Protein AF-A0A7V2SRV1-F1 (afdb_monomer_lite)

Radius of gyration: 12.23 Å; chains: 1; bounding box: 27×25×31 Å

pLDDT: mean 87.58, std 7.62, range [57.34, 96.0]

Secondary structure (DSSP, 8-state):
--EEEEEEEESSS---HHHHGGG--TT-EEEEEEEE--HHHHHHHHHHTTTSEEEEEEEE-TT------HHHHHHHHHHEEEEEEE-

Sequence (87 aa):
MKIQTLHVYNCDENIDVNNYLPFVSFDDLVLIICDEITKTRYKLLQKLLAKHKTLFLIRTNHNNLTSISYSDWVKLLAKSKKTMTWK

Structure (mmCIF, N/CA/C/O backbone):
data_AF-A0A7V2SRV1-F1
#
_entry.id   AF-A0A7V2SRV1-F1
#
loop_
_atom_site.group_PDB
_atom_site.id
_atom_site.type_symbol
_atom_site.label_atom_id
_atom_site.label_alt_id
_atom_site.label_comp_id
_atom_site.label_asym_id
_atom_site.label_entity_id
_atom_site.label_seq_id
_atom_site.pdbx_PDB_ins_code
_atom_site.Cartn_x
_atom_site.Cartn_y
_atom_site.Cartn_z
_atom_site.occupancy
_atom_site.B_iso_or_equiv
_atom_site.auth_seq_id
_atom_site.auth_comp_id
_atom_site.auth_asym_id
_atom_site.auth_atom_id
_atom_site.pdbx_PDB_model_num
ATOM 1 N N . MET A 1 1 ? -0.694 0.808 17.548 1.00 57.34 1 MET A N 1
ATOM 2 C CA . MET A 1 1 ? -1.403 1.764 16.671 1.00 57.34 1 MET A CA 1
ATOM 3 C C . MET A 1 1 ? -2.669 1.085 16.165 1.00 57.34 1 MET A C 1
ATOM 5 O O . MET A 1 1 ? -2.553 -0.004 15.618 1.00 57.34 1 MET A O 1
ATOM 9 N N . LYS A 1 2 ? -3.853 1.647 16.432 1.00 73.56 2 LYS A N 1
ATOM 10 C CA . LYS A 1 2 ? -5.138 1.085 15.988 1.00 73.56 2 LYS A CA 1
ATOM 11 C C . LYS A 1 2 ? -5.491 1.730 14.650 1.00 73.56 2 LYS A C 1
ATOM 13 O O . LYS A 1 2 ? -5.606 2.948 14.599 1.00 73.56 2 LYS A O 1
ATOM 18 N N . ILE A 1 3 ? -5.586 0.938 13.587 1.00 82.38 3 ILE A N 1
ATOM 19 C CA . ILE A 1 3 ? -5.941 1.432 12.252 1.00 82.38 3 ILE A CA 1
ATOM 20 C C . ILE A 1 3 ? -7.468 1.440 12.174 1.00 82.38 3 ILE A C 1
ATOM 22 O O . ILE A 1 3 ? -8.096 0.400 12.393 1.00 82.38 3 ILE A O 1
ATOM 26 N N . GLN A 1 4 ? -8.076 2.599 11.909 1.00 88.00 4 GLN A N 1
ATOM 27 C CA . GLN A 1 4 ? -9.532 2.669 11.749 1.00 88.00 4 GLN A CA 1
ATOM 28 C C . GLN A 1 4 ? -9.940 1.996 10.441 1.00 88.00 4 GLN A C 1
ATOM 30 O O . GLN A 1 4 ? -10.699 1.028 10.461 1.00 88.00 4 GLN A O 1
ATOM 35 N N . THR A 1 5 ? -9.361 2.442 9.328 1.00 92.56 5 THR A N 1
ATOM 36 C CA . THR A 1 5 ? -9.593 1.860 8.004 1.00 92.56 5 THR A CA 1
ATOM 37 C C . THR A 1 5 ? -8.275 1.512 7.342 1.00 92.56 5 THR A C 1
ATOM 39 O O . THR A 1 5 ? -7.375 2.349 7.273 1.00 92.56 5 THR A O 1
ATOM 42 N N . LEU A 1 6 ? -8.174 0.289 6.828 1.00 93.38 6 LEU A N 1
ATOM 43 C CA . LEU A 1 6 ? -7.174 -0.054 5.825 1.00 93.38 6 LEU A CA 1
ATOM 44 C C . LEU A 1 6 ? -7.794 0.105 4.442 1.00 93.38 6 LEU A C 1
ATOM 46 O O . LEU A 1 6 ? -8.699 -0.638 4.068 1.00 93.38 6 LEU A O 1
ATOM 50 N N . HIS A 1 7 ? -7.288 1.069 3.699 1.00 92.62 7 HIS A N 1
ATOM 51 C CA . HIS A 1 7 ? -7.652 1.364 2.326 1.00 92.62 7 HIS A CA 1
ATOM 52 C C . HIS A 1 7 ? -6.696 0.627 1.400 1.00 92.62 7 HIS A C 1
ATOM 54 O O . HIS A 1 7 ? -5.507 0.923 1.384 1.00 92.62 7 HIS A O 1
ATOM 60 N N . VAL A 1 8 ? -7.187 -0.366 0.670 1.00 91.06 8 VAL A N 1
ATOM 61 C CA . VAL A 1 8 ? -6.391 -1.174 -0.253 1.00 91.06 8 VAL A CA 1
ATOM 62 C C . VAL A 1 8 ? -6.655 -0.688 -1.669 1.00 91.06 8 VAL A C 1
ATOM 64 O O . VAL A 1 8 ? -7.787 -0.758 -2.142 1.00 91.06 8 VAL A O 1
ATOM 67 N N . TYR A 1 9 ? -5.608 -0.202 -2.325 1.00 88.56 9 TYR A N 1
ATOM 68 C CA . TYR A 1 9 ? -5.648 0.350 -3.671 1.00 88.56 9 TYR A CA 1
ATOM 69 C C . TYR A 1 9 ? -4.826 -0.524 -4.617 1.00 88.56 9 TYR A C 1
ATOM 71 O O . TYR A 1 9 ? -3.642 -0.758 -4.363 1.00 88.56 9 TYR A O 1
ATOM 79 N N . ASN A 1 10 ? -5.441 -0.995 -5.701 1.00 87.12 10 ASN A N 1
ATOM 80 C CA . ASN A 1 10 ? -4.735 -1.721 -6.750 1.00 87.12 10 ASN A CA 1
ATOM 81 C C . ASN A 1 10 ? -4.124 -0.732 -7.750 1.00 87.12 10 ASN A C 1
ATOM 83 O O . ASN A 1 10 ? -4.830 0.033 -8.398 1.00 87.12 10 ASN A O 1
ATOM 87 N N . CYS A 1 11 ? -2.800 -0.724 -7.864 1.00 82.56 11 CYS A N 1
ATOM 88 C CA . CYS A 1 11 ? -2.082 0.252 -8.675 1.00 82.56 11 CYS A CA 1
ATOM 89 C C . CYS A 1 11 ? -2.011 -0.105 -10.160 1.00 82.56 11 CYS A C 1
ATOM 91 O O . CYS A 1 11 ? -1.706 0.780 -10.970 1.00 82.56 11 CYS A O 1
ATOM 93 N N . ASP A 1 12 ? -2.296 -1.367 -10.486 1.00 77.50 12 ASP A N 1
ATOM 94 C CA . ASP A 1 12 ? -2.380 -1.879 -11.852 1.00 77.50 12 ASP A CA 1
ATOM 95 C C . ASP A 1 12 ? -3.698 -1.460 -12.520 1.00 77.50 12 ASP A C 1
ATOM 97 O O . ASP A 1 12 ? -3.799 -1.371 -13.744 1.00 77.50 12 ASP A O 1
ATOM 101 N N . GLU A 1 13 ? -4.697 -1.110 -11.711 1.00 70.44 13 GLU A N 1
ATOM 102 C CA . GLU A 1 13 ? -5.931 -0.505 -12.179 1.00 70.44 13 GLU A CA 1
ATOM 103 C C . GLU A 1 13 ? -5.713 1.016 -12.343 1.00 70.44 13 GLU A C 1
ATOM 105 O O . GLU A 1 13 ? -5.211 1.713 -11.454 1.00 70.44 13 GLU A O 1
ATOM 110 N N . ASN A 1 14 ? -6.028 1.549 -13.531 1.00 65.62 14 ASN A N 1
ATOM 111 C CA . ASN A 1 14 ? -5.854 2.968 -13.890 1.00 65.62 14 ASN A CA 1
ATOM 112 C C . ASN A 1 14 ? -6.937 3.862 -13.260 1.00 65.62 14 ASN A C 1
ATOM 114 O O . ASN A 1 14 ? -7.583 4.660 -13.939 1.00 65.62 14 ASN A O 1
ATOM 118 N N . ILE A 1 15 ? -7.149 3.718 -11.959 1.00 65.94 15 ILE A N 1
ATOM 119 C CA . ILE A 1 15 ? -8.060 4.566 -11.199 1.00 65.94 15 ILE A CA 1
ATOM 120 C C . ILE A 1 15 ? -7.333 5.863 -10.851 1.00 65.94 15 ILE A C 1
ATOM 122 O O . ILE A 1 15 ? -6.140 5.883 -10.542 1.00 65.94 15 ILE A O 1
ATOM 126 N N . ASP A 1 16 ? -8.047 6.982 -10.905 1.00 75.19 16 ASP A N 1
ATOM 127 C CA . ASP A 1 16 ? -7.490 8.249 -10.452 1.00 75.19 16 ASP A CA 1
ATOM 128 C C . ASP A 1 16 ? -7.504 8.298 -8.920 1.00 75.19 16 ASP A C 1
ATOM 130 O O . ASP A 1 16 ? -8.535 8.549 -8.290 1.00 75.19 16 ASP A O 1
ATOM 134 N N . VAL A 1 17 ? -6.336 8.074 -8.315 1.00 77.31 17 VAL A N 1
ATOM 135 C CA . VAL A 1 17 ? -6.137 8.163 -6.863 1.00 77.31 17 VAL A CA 1
ATOM 136 C C . VAL A 1 17 ? -6.623 9.503 -6.290 1.00 77.31 17 VAL A C 1
ATOM 138 O O . VAL A 1 17 ? -7.066 9.550 -5.144 1.00 77.31 17 VAL A O 1
ATOM 141 N N . ASN A 1 18 ? -6.618 10.587 -7.077 1.00 81.00 18 ASN A N 1
ATOM 142 C CA . ASN A 1 18 ? -7.073 11.903 -6.622 1.00 81.00 18 ASN A CA 1
ATOM 143 C C . ASN A 1 18 ? -8.577 11.952 -6.347 1.00 81.00 18 ASN A C 1
ATOM 145 O O . ASN A 1 18 ? -8.999 12.689 -5.460 1.00 81.00 18 ASN A O 1
ATOM 149 N N . ASN A 1 19 ? -9.378 11.149 -7.051 1.00 82.50 19 ASN A N 1
ATOM 150 C CA . ASN A 1 19 ? -10.818 11.069 -6.803 1.00 82.50 19 ASN A CA 1
ATOM 151 C C . ASN A 1 19 ? -11.129 10.329 -5.502 1.00 82.50 19 ASN A C 1
ATOM 153 O O . ASN A 1 19 ? -12.159 10.565 -4.876 1.00 82.50 19 ASN A O 1
ATOM 157 N N . TYR A 1 20 ? -1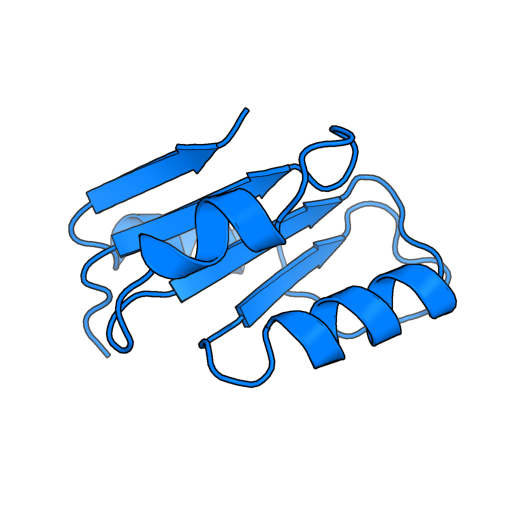0.232 9.438 -5.091 1.00 79.81 20 TYR A N 1
ATOM 158 C CA . TYR A 1 20 ? -10.409 8.609 -3.913 1.00 79.81 20 TYR A CA 1
ATOM 159 C C . TYR A 1 20 ? -9.880 9.259 -2.626 1.00 79.81 20 TYR A C 1
ATOM 161 O O . TYR A 1 20 ? -10.476 9.120 -1.557 1.00 79.81 20 TYR A O 1
ATOM 169 N N . LEU A 1 21 ? -8.786 10.014 -2.722 1.00 82.06 21 LEU A N 1
ATOM 170 C CA . LEU A 1 21 ? -8.130 10.640 -1.573 1.00 82.06 21 LEU A CA 1
ATOM 171 C C . LEU A 1 21 ? -9.037 11.441 -0.622 1.00 82.06 21 LEU A C 1
ATOM 173 O O . LEU A 1 21 ? -8.819 11.346 0.588 1.00 82.06 21 LEU A O 1
ATOM 177 N N . PRO A 1 22 ? -10.069 12.173 -1.091 1.00 86.44 22 PRO A N 1
ATOM 178 C CA . PRO A 1 22 ? -10.996 12.883 -0.209 1.00 86.44 22 PRO A CA 1
ATOM 179 C C . PRO A 1 22 ? -11.737 11.990 0.799 1.00 86.44 22 PRO A C 1
ATOM 181 O O . PRO A 1 22 ? -12.207 12.487 1.819 1.00 86.44 22 PRO A O 1
ATOM 184 N N . PHE A 1 23 ? -11.840 10.682 0.540 1.00 85.00 23 PHE A N 1
ATOM 185 C CA . PHE A 1 23 ? -12.514 9.721 1.419 1.00 85.00 23 PHE A CA 1
ATOM 186 C C . PHE A 1 23 ? -11.577 9.065 2.444 1.00 85.00 23 PHE A C 1
ATOM 188 O O . PHE A 1 23 ? -12.033 8.289 3.287 1.00 85.00 23 PHE A O 1
ATOM 195 N N . VAL A 1 24 ? -10.273 9.352 2.382 1.00 88.31 24 VAL A N 1
ATOM 196 C CA . VAL A 1 24 ? -9.261 8.783 3.276 1.00 88.31 24 VAL A CA 1
ATOM 197 C C . VAL A 1 24 ? -9.040 9.724 4.458 1.00 88.31 24 VAL A C 1
ATOM 199 O O . VAL A 1 24 ? -8.491 10.816 4.307 1.00 88.31 24 VAL A O 1
ATOM 202 N N . SER A 1 25 ? -9.429 9.290 5.658 1.00 88.25 25 SER A N 1
ATOM 203 C CA . SER A 1 25 ? -9.185 10.056 6.883 1.00 88.25 25 SER A CA 1
ATOM 204 C C . SER A 1 25 ? -7.708 10.003 7.298 1.00 88.25 25 SER A C 1
ATOM 206 O O . SER A 1 25 ? -6.971 9.085 6.938 1.00 88.25 25 SER A O 1
ATOM 208 N N . PHE A 1 26 ? -7.260 10.961 8.111 1.00 84.69 26 PHE A N 1
ATOM 209 C CA . PHE A 1 26 ? -5.884 11.011 8.630 1.00 84.69 26 PHE A CA 1
ATOM 210 C C . PHE A 1 26 ? -5.507 9.814 9.521 1.00 84.69 26 PHE A C 1
ATOM 212 O O . PHE A 1 26 ? -4.331 9.451 9.616 1.00 84.69 26 PHE A O 1
ATOM 219 N N . ASP A 1 27 ? -6.497 9.196 10.166 1.00 87.44 27 ASP A N 1
ATOM 220 C CA . ASP A 1 27 ? -6.312 8.006 11.007 1.00 87.44 27 ASP A CA 1
ATOM 221 C C . ASP A 1 27 ? -6.355 6.690 10.220 1.00 87.44 27 ASP A C 1
ATOM 223 O O . ASP A 1 27 ? -6.146 5.609 10.787 1.00 87.44 27 ASP A O 1
ATOM 227 N N . ASP A 1 28 ? -6.619 6.774 8.919 1.00 91.12 28 ASP A N 1
ATOM 228 C CA . ASP A 1 28 ? -6.631 5.625 8.036 1.00 91.12 28 ASP A CA 1
ATOM 229 C C . ASP A 1 28 ? -5.230 5.328 7.481 1.00 91.12 28 ASP A C 1
ATOM 231 O O . ASP A 1 28 ? -4.311 6.152 7.513 1.00 91.12 28 ASP A O 1
ATOM 235 N N . LEU A 1 29 ? -5.064 4.107 6.978 1.00 92.75 29 LEU A N 1
ATOM 236 C CA . LEU A 1 29 ? -3.846 3.650 6.324 1.00 92.75 29 LEU A CA 1
ATOM 237 C C . LEU A 1 29 ? -4.155 3.277 4.877 1.00 92.75 29 LEU A C 1
ATOM 239 O O . LEU A 1 29 ? -5.072 2.499 4.633 1.00 92.75 29 LEU A O 1
ATOM 243 N N . VAL A 1 30 ? -3.363 3.786 3.939 1.00 92.69 30 VAL A N 1
ATOM 244 C CA . VAL A 1 30 ? -3.427 3.428 2.520 1.00 92.69 30 VAL A CA 1
ATOM 245 C C . VAL A 1 30 ? -2.377 2.362 2.228 1.00 92.69 30 VAL A C 1
ATOM 247 O O . VAL A 1 30 ? -1.196 2.536 2.526 1.00 92.69 30 VAL A O 1
ATOM 250 N N . LEU A 1 31 ? -2.800 1.251 1.643 1.00 93.56 31 LEU A N 1
ATOM 251 C CA . LEU A 1 31 ? -1.946 0.194 1.132 1.00 93.56 31 LEU A CA 1
ATOM 252 C C . LEU A 1 31 ? -2.105 0.124 -0.382 1.00 93.56 31 LEU A C 1
ATOM 254 O O . LEU A 1 31 ? -3.160 -0.258 -0.881 1.00 93.56 31 LEU A O 1
ATOM 258 N N . ILE A 1 32 ? -1.040 0.458 -1.100 1.00 92.25 32 ILE A N 1
ATOM 259 C CA . ILE A 1 32 ? -0.966 0.312 -2.550 1.00 92.25 32 ILE A CA 1
ATOM 260 C C . ILE A 1 32 ? -0.399 -1.065 -2.867 1.00 92.25 32 ILE A C 1
ATOM 262 O O . ILE A 1 32 ? 0.711 -1.380 -2.443 1.00 92.25 32 ILE A O 1
ATOM 266 N N . ILE A 1 33 ? -1.137 -1.861 -3.629 1.00 92.19 33 ILE A N 1
ATOM 267 C CA . ILE A 1 33 ? -0.699 -3.162 -4.130 1.00 92.19 33 ILE A CA 1
ATOM 268 C C . ILE A 1 33 ? -0.375 -3.018 -5.615 1.00 92.19 33 ILE A C 1
ATOM 270 O O . ILE A 1 33 ? -1.187 -2.489 -6.367 1.00 92.19 33 ILE A O 1
ATOM 274 N N . CYS A 1 34 ? 0.808 -3.474 -6.011 1.00 91.44 34 CYS A N 1
ATOM 275 C CA . CYS A 1 34 ? 1.278 -3.488 -7.392 1.00 91.44 34 CYS A CA 1
ATOM 276 C C . CYS A 1 34 ? 1.916 -4.838 -7.707 1.00 91.44 34 CYS A C 1
ATOM 278 O O . CYS A 1 34 ? 2.723 -5.333 -6.906 1.00 91.44 34 CYS A O 1
ATOM 280 N N . ASP A 1 35 ? 1.658 -5.383 -8.891 1.00 91.31 35 ASP A N 1
ATOM 281 C CA . ASP A 1 35 ? 2.483 -6.470 -9.411 1.00 91.31 35 ASP A CA 1
ATOM 282 C C . ASP A 1 35 ? 3.885 -5.955 -9.762 1.00 91.31 35 ASP A C 1
ATOM 284 O O . ASP A 1 35 ? 4.878 -6.476 -9.251 1.00 91.31 35 ASP A O 1
ATOM 288 N N . GLU A 1 36 ? 3.976 -4.861 -10.517 1.00 91.00 36 GLU A N 1
ATOM 289 C CA . GLU A 1 36 ? 5.223 -4.153 -10.813 1.00 91.00 36 GLU A CA 1
ATOM 290 C C . GLU A 1 36 ? 4.988 -2.637 -10.781 1.00 91.00 36 GLU A C 1
ATOM 292 O O . GLU A 1 36 ? 3.903 -2.144 -11.077 1.00 91.00 36 GLU A O 1
ATOM 297 N N . ILE A 1 37 ? 6.007 -1.856 -10.417 1.00 90.81 37 ILE A N 1
ATOM 298 C CA . ILE A 1 37 ? 5.916 -0.399 -10.499 1.00 90.81 37 ILE A CA 1
ATOM 299 C C . ILE A 1 37 ? 7.251 0.231 -10.887 1.00 90.81 37 ILE A C 1
ATOM 301 O O . ILE A 1 37 ? 8.320 -0.087 -10.359 1.00 90.81 37 ILE A O 1
ATOM 305 N N . THR A 1 38 ? 7.183 1.195 -11.804 1.00 91.19 38 THR A N 1
ATOM 306 C CA . THR A 1 38 ? 8.349 1.994 -12.178 1.00 91.19 38 THR A CA 1
ATOM 307 C C . THR A 1 38 ? 8.711 2.976 -11.066 1.00 91.19 38 THR A C 1
ATOM 309 O O . THR A 1 38 ? 7.851 3.514 -10.363 1.00 91.19 38 THR A O 1
ATOM 312 N N . LYS A 1 39 ? 10.001 3.306 -10.946 1.00 91.94 39 LYS A N 1
ATOM 313 C CA . LYS A 1 39 ? 10.485 4.306 -9.978 1.00 91.94 39 LYS A CA 1
ATOM 314 C C . LYS A 1 39 ? 9.785 5.665 -10.129 1.00 91.94 39 LYS A C 1
ATOM 316 O O . LYS A 1 39 ? 9.548 6.346 -9.133 1.00 91.94 39 LYS A O 1
ATOM 321 N N . THR A 1 40 ? 9.441 6.057 -11.357 1.00 91.06 40 THR A N 1
ATOM 322 C CA . THR A 1 40 ? 8.726 7.309 -11.649 1.00 91.06 40 THR A CA 1
ATOM 323 C C . THR A 1 40 ? 7.308 7.288 -11.085 1.00 91.06 40 THR A C 1
ATOM 325 O O . THR A 1 40 ? 6.943 8.202 -10.345 1.00 91.06 40 THR A O 1
ATOM 328 N N . ARG A 1 41 ? 6.524 6.234 -11.364 1.00 88.38 41 ARG A N 1
ATOM 329 C CA . ARG A 1 41 ? 5.149 6.103 -10.848 1.00 88.38 41 ARG A CA 1
ATOM 330 C C . ARG A 1 41 ? 5.135 5.958 -9.327 1.00 88.38 41 ARG A C 1
ATOM 332 O O . ARG A 1 41 ? 4.319 6.591 -8.668 1.00 88.38 41 ARG A O 1
ATOM 339 N N . TYR A 1 42 ? 6.099 5.234 -8.761 1.00 91.69 42 TYR A N 1
ATOM 340 C CA . TYR A 1 42 ? 6.279 5.127 -7.312 1.00 91.69 42 TYR A CA 1
ATOM 341 C C . TYR A 1 42 ? 6.489 6.499 -6.649 1.00 91.69 42 TYR A C 1
ATOM 343 O O . TYR A 1 42 ? 5.773 6.854 -5.715 1.00 91.69 42 TYR A O 1
ATOM 351 N N . LYS A 1 43 ? 7.416 7.315 -7.172 1.00 92.06 43 LYS A N 1
ATOM 352 C CA . LYS A 1 43 ? 7.660 8.677 -6.663 1.00 92.06 43 LYS A CA 1
ATOM 353 C C . LYS A 1 43 ? 6.440 9.586 -6.810 1.00 92.06 43 LYS A C 1
ATOM 355 O O . LYS A 1 43 ? 6.178 10.397 -5.925 1.00 92.06 43 LYS A O 1
ATOM 360 N N . LEU A 1 44 ? 5.702 9.460 -7.915 1.00 90.06 44 LEU A N 1
ATOM 361 C CA . LEU A 1 44 ? 4.464 10.205 -8.126 1.00 90.06 44 LEU A CA 1
ATOM 362 C C . LEU A 1 44 ? 3.430 9.863 -7.045 1.00 90.06 44 LEU A C 1
ATOM 364 O O . LEU A 1 44 ? 2.924 10.771 -6.391 1.00 90.06 44 LEU A O 1
ATOM 368 N N . LEU A 1 45 ? 3.174 8.573 -6.805 1.00 89.06 45 LEU A N 1
ATOM 369 C CA . LEU A 1 45 ? 2.227 8.120 -5.782 1.00 89.06 45 LEU A CA 1
ATOM 370 C C . LEU A 1 45 ? 2.657 8.544 -4.375 1.00 89.06 45 LEU A C 1
ATOM 372 O O . LEU A 1 45 ? 1.831 9.044 -3.619 1.00 89.06 45 LEU A O 1
ATOM 376 N N . GLN A 1 46 ? 3.947 8.437 -4.039 1.00 90.75 46 GLN A N 1
ATOM 377 C CA . GLN A 1 46 ? 4.467 8.948 -2.765 1.00 90.75 46 GLN A CA 1
ATOM 378 C C . GLN A 1 46 ? 4.193 10.445 -2.582 1.00 90.75 46 GLN A C 1
ATOM 380 O O . GLN A 1 46 ? 3.839 10.873 -1.488 1.00 90.75 46 GLN A O 1
ATOM 385 N N . LYS A 1 47 ? 4.344 11.245 -3.646 1.00 90.25 47 LYS A N 1
ATOM 386 C CA . LYS A 1 47 ? 4.079 12.686 -3.598 1.00 90.25 47 LYS A CA 1
ATOM 387 C C . LYS A 1 47 ? 2.588 12.983 -3.428 1.00 90.25 47 LYS A C 1
ATOM 389 O O . LYS A 1 47 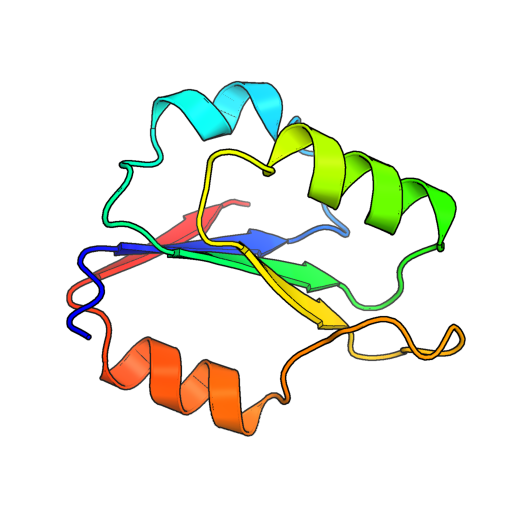? 2.239 13.830 -2.611 1.00 90.25 47 LYS A O 1
ATOM 394 N N . LEU A 1 48 ? 1.725 12.295 -4.175 1.00 86.69 48 LEU A N 1
ATOM 395 C CA . LEU A 1 48 ? 0.268 12.465 -4.092 1.00 86.69 48 LEU A CA 1
ATOM 396 C C . LEU A 1 48 ? -0.270 12.073 -2.711 1.00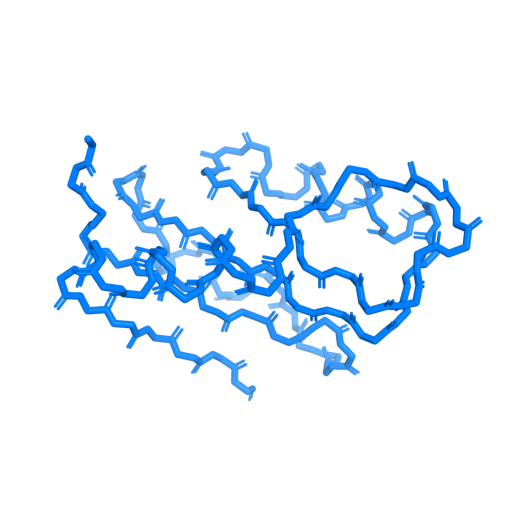 86.69 48 LEU A C 1
ATOM 398 O O . LEU A 1 48 ? -1.137 12.744 -2.160 1.00 86.69 48 LEU A O 1
ATOM 402 N N . LEU A 1 49 ? 0.303 11.026 -2.121 1.00 86.75 49 LEU A N 1
ATOM 403 C CA . LEU A 1 49 ? -0.135 10.453 -0.854 1.00 86.75 49 LEU A CA 1
ATOM 404 C C . LEU A 1 49 ? 0.682 10.928 0.349 1.00 86.75 49 LEU A C 1
ATOM 406 O O . LEU A 1 49 ? 0.530 10.384 1.437 1.00 86.75 49 LEU A O 1
ATOM 410 N N . ALA A 1 50 ? 1.516 11.959 0.194 1.00 85.75 50 ALA A N 1
ATOM 411 C CA . ALA A 1 50 ? 2.425 12.425 1.245 1.00 85.75 50 ALA A CA 1
ATOM 412 C C . ALA A 1 50 ? 1.707 12.851 2.542 1.00 85.75 50 ALA A C 1
ATOM 414 O O . ALA A 1 50 ? 2.303 12.832 3.616 1.00 85.75 50 ALA A O 1
ATOM 415 N N . LYS A 1 51 ? 0.426 13.234 2.447 1.00 86.50 51 LYS A N 1
ATOM 416 C CA . LYS A 1 51 ? -0.417 13.619 3.591 1.00 86.50 51 LYS A CA 1
ATOM 417 C C . LYS A 1 51 ? -1.053 12.429 4.319 1.00 86.50 51 LYS A C 1
ATOM 419 O O . LYS A 1 51 ? -1.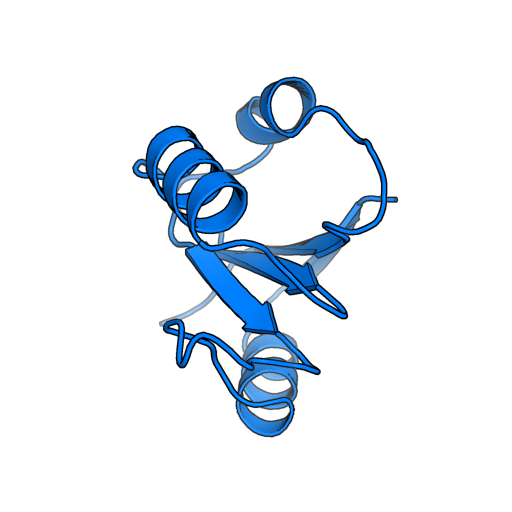589 12.612 5.408 1.00 86.50 51 LYS A O 1
ATOM 424 N N . HIS A 1 52 ? -0.999 11.235 3.735 1.00 88.06 52 HIS A N 1
ATOM 425 C CA . HIS A 1 52 ? -1.630 10.029 4.258 1.00 88.06 52 HIS A CA 1
ATOM 426 C C . HIS A 1 52 ? -0.572 9.000 4.646 1.00 88.06 52 HIS A C 1
ATOM 428 O O . HIS A 1 52 ? 0.489 8.885 4.027 1.00 88.06 52 HIS A O 1
ATOM 434 N N . LYS A 1 53 ? -0.873 8.196 5.667 1.00 90.88 53 LYS A N 1
ATOM 435 C CA . LYS A 1 53 ? -0.017 7.064 6.021 1.00 90.88 53 LYS A CA 1
ATOM 436 C C . LYS A 1 53 ? -0.145 6.027 4.913 1.00 90.88 53 LYS A C 1
ATOM 438 O O . LYS A 1 53 ? -1.209 5.440 4.747 1.00 90.88 53 LYS A O 1
ATOM 443 N N . THR A 1 54 ? 0.930 5.835 4.156 1.00 91.94 54 THR A N 1
ATOM 444 C CA . THR A 1 54 ? 0.913 5.030 2.932 1.00 91.94 54 THR A CA 1
ATOM 445 C C . THR A 1 54 ? 1.994 3.965 2.973 1.00 91.94 54 THR A C 1
ATOM 447 O O . THR A 1 54 ? 3.143 4.250 3.309 1.00 91.94 54 THR A O 1
ATOM 450 N N . LEU A 1 55 ? 1.625 2.741 2.612 1.00 94.88 55 LEU A N 1
ATOM 451 C CA . LEU A 1 55 ? 2.521 1.606 2.436 1.00 94.88 55 LEU A CA 1
ATOM 452 C C . LEU A 1 55 ? 2.353 1.032 1.031 1.00 94.88 55 LEU A C 1
ATOM 454 O O . LEU A 1 55 ? 1.284 1.128 0.432 1.00 94.88 55 LEU A O 1
ATOM 458 N N . PHE A 1 56 ? 3.409 0.403 0.529 1.00 94.88 56 PHE A N 1
ATOM 459 C CA . PHE A 1 56 ? 3.418 -0.261 -0.769 1.00 94.88 56 PHE A CA 1
ATOM 460 C C . PHE A 1 56 ? 3.663 -1.750 -0.576 1.00 94.88 56 PHE A C 1
ATOM 462 O O . PHE A 1 56 ? 4.543 -2.129 0.190 1.00 94.88 56 PHE A O 1
ATOM 469 N N . LEU A 1 57 ? 2.931 -2.588 -1.295 1.00 95.25 57 LEU A N 1
ATOM 470 C CA . LEU A 1 57 ? 3.217 -4.002 -1.481 1.00 95.25 57 LEU A CA 1
ATOM 471 C C . LEU A 1 57 ? 3.481 -4.202 -2.971 1.00 95.25 57 LEU A C 1
ATOM 473 O O . LEU A 1 57 ? 2.579 -4.046 -3.787 1.00 95.25 57 LEU A O 1
ATOM 477 N N . ILE A 1 58 ? 4.731 -4.504 -3.313 1.00 94.75 58 ILE A N 1
ATOM 478 C CA . ILE A 1 58 ? 5.187 -4.654 -4.697 1.00 94.75 58 ILE A CA 1
ATOM 479 C C . ILE A 1 58 ? 5.637 -6.101 -4.854 1.00 94.75 58 ILE A C 1
ATOM 481 O O . ILE A 1 58 ? 6.590 -6.505 -4.186 1.00 94.75 58 ILE A O 1
ATOM 485 N N . ARG A 1 59 ? 4.952 -6.892 -5.689 1.00 90.62 59 ARG A N 1
ATOM 486 C CA . ARG A 1 59 ? 5.310 -8.310 -5.873 1.00 90.62 59 ARG A CA 1
ATOM 487 C C . ARG A 1 59 ? 6.657 -8.454 -6.569 1.00 90.62 59 ARG A C 1
ATOM 489 O O . ARG A 1 59 ? 7.540 -9.148 -6.072 1.00 90.62 59 ARG A O 1
ATOM 496 N N . THR A 1 60 ? 6.819 -7.744 -7.676 1.00 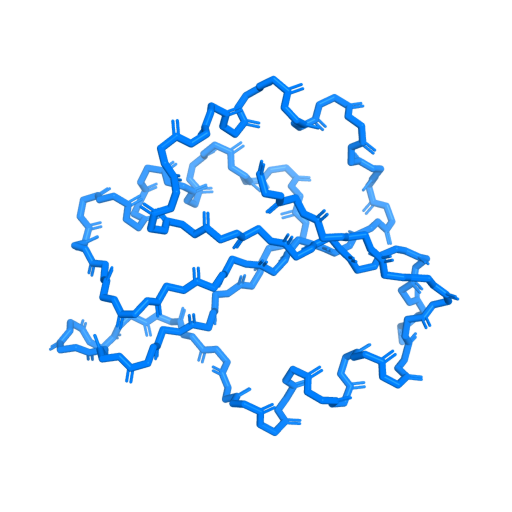92.19 60 THR A N 1
ATOM 497 C CA . THR A 1 60 ? 8.007 -7.778 -8.520 1.00 92.19 60 THR A CA 1
ATOM 498 C C . THR A 1 60 ? 8.775 -6.471 -8.356 1.00 92.19 60 THR A C 1
ATOM 500 O O . THR A 1 60 ? 8.616 -5.505 -9.100 1.00 92.19 60 THR A O 1
ATOM 503 N N . ASN A 1 61 ? 9.605 -6.410 -7.315 1.00 89.69 61 ASN A N 1
ATOM 504 C CA . ASN A 1 61 ? 10.307 -5.190 -6.922 1.00 89.69 61 ASN A CA 1
ATOM 505 C C . ASN A 1 61 ? 11.735 -5.110 -7.493 1.00 89.69 61 ASN A C 1
ATOM 507 O O . ASN A 1 61 ? 12.713 -5.033 -6.751 1.00 89.69 61 ASN A O 1
ATOM 511 N N . HIS A 1 62 ? 11.865 -5.099 -8.823 1.00 87.00 62 HIS A N 1
ATOM 512 C CA . HIS A 1 62 ? 13.166 -5.022 -9.515 1.00 87.00 62 HIS A CA 1
ATOM 513 C C . HIS A 1 62 ? 13.999 -3.785 -9.147 1.00 87.00 62 HIS A C 1
ATOM 515 O O . HIS A 1 62 ? 15.222 -3.790 -9.248 1.00 87.00 62 HIS A O 1
ATOM 521 N N . ASN A 1 63 ? 13.331 -2.716 -8.716 1.00 87.00 63 ASN A N 1
ATOM 522 C CA . ASN A 1 63 ? 13.945 -1.432 -8.405 1.00 87.00 63 ASN A CA 1
ATOM 523 C C . ASN A 1 63 ? 14.340 -1.285 -6.921 1.00 87.00 63 ASN A C 1
ATOM 525 O O . ASN A 1 63 ? 14.755 -0.191 -6.530 1.00 87.00 63 ASN A O 1
ATOM 529 N N . ASN A 1 64 ? 14.190 -2.337 -6.099 1.00 89.88 64 ASN A N 1
ATOM 530 C CA . ASN A 1 64 ? 14.420 -2.312 -4.646 1.00 89.88 64 ASN A CA 1
ATOM 531 C C . ASN A 1 64 ? 13.731 -1.120 -3.948 1.00 89.88 64 ASN A C 1
ATOM 533 O O . ASN A 1 64 ? 14.302 -0.448 -3.088 1.00 89.88 64 ASN A O 1
ATOM 537 N N . LEU A 1 65 ? 12.498 -0.819 -4.355 1.00 93.38 65 LEU A N 1
ATOM 538 C CA . LEU A 1 65 ? 11.675 0.239 -3.776 1.00 93.38 65 LEU A CA 1
ATOM 539 C C . LEU A 1 65 ? 11.231 -0.151 -2.363 1.00 93.38 65 LEU A C 1
ATOM 541 O O . LEU A 1 65 ? 11.146 -1.330 -2.030 1.00 93.38 65 LEU A O 1
ATOM 545 N N . THR A 1 66 ? 10.919 0.823 -1.513 1.00 94.38 66 THR A N 1
ATOM 546 C CA . THR A 1 66 ? 10.425 0.518 -0.166 1.00 94.38 66 THR A CA 1
ATOM 547 C C . THR A 1 66 ? 9.040 -0.120 -0.255 1.00 94.38 66 THR A C 1
ATOM 549 O O . THR A 1 66 ? 8.074 0.526 -0.653 1.00 94.38 66 THR A O 1
ATOM 552 N N . SER A 1 67 ? 8.939 -1.384 0.144 1.00 95.31 67 SER A N 1
ATOM 553 C CA . SER A 1 67 ? 7.685 -2.130 0.180 1.00 95.31 67 SER A CA 1
ATOM 554 C C . SER A 1 67 ? 7.614 -3.015 1.416 1.00 95.31 67 SER A C 1
ATOM 556 O O . SER A 1 67 ? 8.636 -3.475 1.922 1.00 95.31 67 SER A O 1
ATOM 558 N N . ILE A 1 68 ? 6.403 -3.281 1.887 1.00 96.00 68 ILE A N 1
ATOM 559 C CA . ILE A 1 68 ? 6.138 -4.267 2.930 1.00 96.00 68 ILE A CA 1
ATOM 560 C C . ILE A 1 68 ? 6.010 -5.668 2.332 1.00 96.00 68 ILE A C 1
ATOM 562 O O . ILE A 1 68 ? 5.729 -5.829 1.143 1.00 96.00 68 ILE A O 1
ATOM 566 N N . SER A 1 69 ? 6.175 -6.690 3.172 1.00 94.50 69 SER A N 1
ATOM 567 C CA . SER A 1 69 ? 5.929 -8.071 2.764 1.00 94.50 69 SER A CA 1
ATOM 568 C C . SER A 1 69 ? 4.435 -8.412 2.784 1.00 94.50 69 SER A C 1
ATOM 570 O O . SER A 1 69 ? 3.633 -7.770 3.469 1.00 94.50 69 SER A O 1
ATOM 572 N N . TYR A 1 70 ? 4.061 -9.502 2.109 1.00 90.94 70 TYR A N 1
ATOM 573 C CA . TYR A 1 70 ? 2.717 -10.075 2.229 1.00 90.94 70 TYR A CA 1
ATOM 574 C C . TYR A 1 70 ? 2.354 -10.390 3.690 1.00 90.94 70 TYR A C 1
ATOM 576 O O . TYR A 1 70 ? 1.238 -10.125 4.133 1.00 90.94 70 TYR A O 1
ATOM 584 N N . SER A 1 71 ? 3.314 -10.887 4.477 1.00 93.69 71 SER A N 1
ATOM 585 C CA . SER A 1 71 ? 3.077 -11.204 5.890 1.00 93.69 71 SER A CA 1
ATOM 586 C C . SER A 1 71 ? 2.753 -9.963 6.731 1.00 93.69 71 SER A C 1
ATOM 588 O O . SER A 1 71 ? 1.935 -10.031 7.650 1.00 93.69 71 SER A O 1
ATOM 590 N N . ASP A 1 72 ? 3.340 -8.811 6.398 1.00 93.62 72 ASP A N 1
ATOM 591 C CA . ASP A 1 72 ? 3.042 -7.543 7.062 1.00 93.62 72 ASP A CA 1
ATOM 592 C C . ASP A 1 72 ? 1.651 -7.040 6.691 1.00 93.62 72 ASP A C 1
ATOM 594 O O . ASP A 1 72 ? 0.916 -6.590 7.568 1.00 93.62 72 ASP A O 1
ATOM 598 N N . TRP A 1 73 ? 1.243 -7.191 5.428 1.00 92.25 73 TRP A N 1
ATOM 599 C CA . TRP A 1 73 ? -0.124 -6.883 5.013 1.00 92.25 73 TRP A CA 1
ATOM 600 C C . TRP A 1 73 ? -1.160 -7.715 5.778 1.00 92.25 73 TRP A C 1
ATOM 602 O O . TRP A 1 73 ? -2.106 -7.148 6.328 1.00 92.25 73 TRP A O 1
ATOM 612 N N . VAL A 1 74 ? -0.958 -9.029 5.913 1.00 91.69 74 VAL A N 1
ATOM 613 C CA . VAL A 1 74 ? -1.861 -9.892 6.698 1.00 91.69 74 VAL A CA 1
ATOM 614 C C . VAL A 1 74 ? -1.960 -9.416 8.154 1.00 91.69 74 VAL A C 1
ATOM 616 O O . VAL A 1 74 ? -3.054 -9.334 8.716 1.00 91.69 74 VAL A O 1
ATOM 619 N N . LYS A 1 75 ? -0.839 -9.009 8.764 1.00 92.69 75 LYS A N 1
ATOM 620 C CA . LYS A 1 75 ? -0.840 -8.420 10.115 1.00 92.69 75 LYS A CA 1
ATOM 621 C C . LYS A 1 75 ? -1.587 -7.084 10.173 1.00 92.69 75 LYS A C 1
ATOM 623 O O . LYS A 1 75 ? -2.198 -6.786 11.198 1.00 92.69 75 LYS A O 1
ATOM 628 N N . LEU A 1 76 ? -1.525 -6.263 9.124 1.00 91.31 76 LEU A N 1
ATOM 629 C CA . LEU A 1 76 ? -2.262 -4.997 9.044 1.00 91.31 76 LEU A CA 1
ATOM 630 C C . LEU A 1 76 ? -3.767 -5.232 8.932 1.00 91.31 76 LEU A C 1
ATOM 632 O O . LEU A 1 76 ? -4.520 -4.550 9.627 1.00 91.31 76 LEU A O 1
ATOM 636 N N . LEU A 1 77 ? -4.201 -6.216 8.138 1.00 89.62 77 LEU A N 1
ATOM 637 C CA . LEU A 1 77 ? -5.609 -6.617 8.050 1.00 89.62 77 LEU A CA 1
ATOM 638 C C . LEU A 1 77 ? -6.158 -6.976 9.434 1.00 89.62 77 LEU A C 1
ATOM 640 O O . LEU A 1 77 ? -7.157 -6.406 9.860 1.00 89.62 77 LEU A O 1
ATOM 644 N N . ALA A 1 78 ? -5.444 -7.818 10.185 1.00 88.62 78 ALA A N 1
ATOM 645 C CA . ALA A 1 78 ? -5.849 -8.220 11.534 1.00 88.62 78 ALA A CA 1
ATOM 646 C C . ALA A 1 78 ? -5.899 -7.058 12.550 1.00 88.62 78 ALA A C 1
ATOM 648 O O . ALA A 1 78 ? -6.623 -7.124 13.541 1.00 88.62 78 ALA A O 1
ATOM 649 N N . LYS A 1 79 ? -5.121 -5.990 12.329 1.00 88.81 79 LYS A N 1
ATOM 650 C CA . LYS A 1 79 ? -5.061 -4.804 13.207 1.00 88.81 79 LYS A CA 1
ATOM 651 C C . LYS A 1 79 ? -6.046 -3.699 12.820 1.00 88.81 79 LYS A C 1
ATOM 653 O O . LYS A 1 79 ? -6.155 -2.708 13.549 1.00 88.81 79 LYS A O 1
ATOM 658 N N . SER A 1 80 ? -6.713 -3.836 11.680 1.00 89.56 80 SER A N 1
ATOM 659 C CA . SER A 1 80 ? -7.612 -2.820 11.138 1.00 89.56 80 SER A CA 1
ATOM 660 C C . SER A 1 80 ? -9.044 -3.091 11.572 1.00 89.56 80 SER A C 1
ATOM 662 O O . SER A 1 80 ? -9.499 -4.230 11.549 1.00 89.56 80 SER A O 1
ATOM 664 N N . LYS A 1 81 ? -9.777 -2.046 11.970 1.00 89.38 81 LYS A N 1
ATOM 665 C CA . LYS A 1 81 ? -11.190 -2.195 12.356 1.00 89.38 81 LYS A CA 1
ATOM 666 C C . LYS A 1 81 ? -12.076 -2.511 11.147 1.00 89.38 81 LYS A C 1
ATOM 668 O O . LYS A 1 81 ? -13.050 -3.245 11.281 1.00 89.38 81 LYS A O 1
ATOM 673 N N . LYS A 1 82 ? -11.753 -1.938 9.988 1.00 91.25 82 LYS A N 1
ATOM 674 C CA . LYS A 1 82 ? -12.404 -2.213 8.704 1.00 91.25 82 LYS A CA 1
ATOM 675 C C . LYS A 1 82 ? -11.398 -2.131 7.558 1.00 91.25 82 LYS A C 1
ATOM 677 O O . LYS A 1 82 ? -10.372 -1.456 7.668 1.00 91.25 82 LYS A O 1
ATOM 682 N N . THR A 1 83 ? -11.725 -2.784 6.450 1.00 90.19 83 THR A N 1
ATOM 683 C CA . THR A 1 83 ? -10.950 -2.735 5.208 1.00 90.19 83 THR A CA 1
ATOM 684 C C . THR A 1 83 ? -11.855 -2.267 4.081 1.00 90.19 83 THR A C 1
ATOM 686 O O . THR A 1 83 ? -12.983 -2.739 3.962 1.00 90.19 83 THR A O 1
ATOM 689 N N . MET A 1 84 ? -11.373 -1.328 3.274 1.00 89.31 84 MET A N 1
ATOM 690 C CA . MET A 1 84 ? -12.025 -0.903 2.041 1.00 89.31 84 MET A CA 1
ATOM 691 C C . MET A 1 84 ? -11.082 -1.186 0.888 1.00 89.31 84 MET A C 1
ATOM 693 O O . MET A 1 84 ? -9.926 -0.778 0.927 1.00 89.31 84 MET A O 1
ATOM 697 N N . THR A 1 85 ? -11.571 -1.889 -0.122 1.00 84.00 85 THR A N 1
ATOM 698 C CA . THR A 1 85 ? -10.807 -2.168 -1.335 1.00 84.00 85 THR A CA 1
ATOM 699 C C . THR A 1 85 ? -1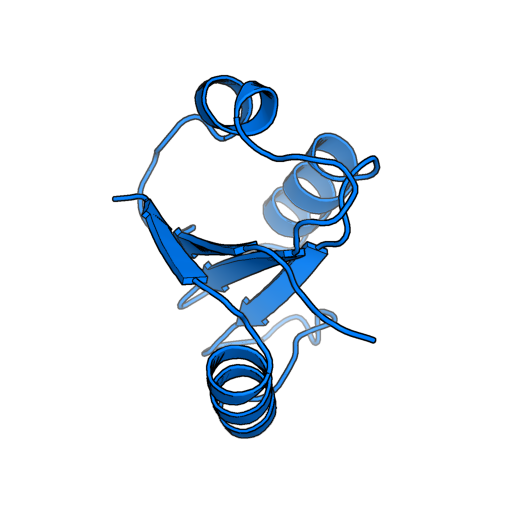1.383 -1.327 -2.452 1.00 84.00 85 THR A C 1
ATOM 701 O O . THR A 1 85 ? -12.592 -1.367 -2.682 1.00 84.00 85 THR A O 1
ATOM 704 N N . TRP A 1 86 ? -10.521 -0.577 -3.121 1.00 73.12 86 TRP A N 1
ATOM 705 C CA . TRP A 1 86 ? -10.885 0.169 -4.312 1.00 73.12 86 TRP A CA 1
ATOM 706 C C . TRP A 1 86 ? -10.433 -0.617 -5.534 1.00 73.12 86 TRP A C 1
ATOM 708 O O . TRP A 1 86 ? -9.251 -0.953 -5.656 1.00 73.12 86 TRP A O 1
ATOM 718 N N . LYS A 1 87 ? -11.445 -0.990 -6.323 1.00 60.59 87 LYS A N 1
ATOM 719 C CA . LYS A 1 87 ? -11.325 -1.381 -7.726 1.00 60.59 87 LYS A CA 1
ATOM 720 C C . LYS A 1 87 ? -11.613 -0.128 -8.545 1.00 60.59 87 LYS A C 1
ATOM 722 O O . LYS A 1 87 ? -12.676 -0.025 -9.189 1.00 60.59 87 LYS A O 1
#

Foldseek 3Di:
DAAAEEEEEEPVDPDDVVVVVVVADQSHEYEYEYQADDPVVVVVVCVVCVSHHYAYAYNDCPPPDGHDYPVVVVVVCVRYPYYDYDD